Protein AF-A0AAD5MLG5-F1 (afdb_monomer_lite)

Sequence (90 aa):
MSEEDKKLEEDLNMLVQRLTENNTSLYQPSLETMRTLIRASTTSMTSVPKPLKFMRPHYAKMKQVFEKMEPGPTKRLCADIISVLGDVFR

Foldseek 3Di:
DDPVLVVLLVLLVVLLVVLVDPCPVSLQVSLVVNVVSVVVQVVPPDLARSVLVSCVVVLVSLVVSLVVDDDDPSSVSSVVVSVVSVVRVD

Structure (mmCIF, N/CA/C/O backbone):
data_AF-A0AAD5MLG5-F1
#
_entry.id   AF-A0AAD5MLG5-F1
#
loop_
_atom_site.group_PDB
_atom_site.id
_atom_site.type_symbol
_atom_site.label_atom_id
_atom_site.label_alt_id
_atom_site.label_comp_id
_atom_site.label_asym_id
_atom_site.label_entity_id
_atom_site.label_seq_id
_atom_site.pdbx_PDB_ins_code
_atom_site.Cartn_x
_atom_site.Cartn_y
_atom_site.Cartn_z
_atom_site.occupancy
_atom_site.B_iso_or_equiv
_atom_site.auth_seq_id
_atom_site.auth_comp_id
_atom_site.auth_asym_id
_atom_site.auth_atom_id
_atom_site.pdbx_PDB_model_num
ATOM 1 N N . MET A 1 1 ? 22.699 -5.590 -4.267 1.00 59.38 1 MET A N 1
ATOM 2 C CA . MET A 1 1 ? 21.635 -4.576 -4.126 1.00 59.38 1 MET A CA 1
ATOM 3 C C . MET A 1 1 ? 22.321 -3.249 -3.897 1.00 59.38 1 MET A C 1
ATOM 5 O O . MET A 1 1 ? 23.285 -3.244 -3.141 1.00 59.38 1 MET A O 1
ATOM 9 N N . SER A 1 2 ? 21.909 -2.188 -4.587 1.00 78.69 2 SER A N 1
ATOM 10 C CA . SER A 1 2 ? 22.451 -0.843 -4.355 1.00 78.69 2 SER A CA 1
ATOM 11 C C . SER A 1 2 ? 21.903 -0.282 -3.039 1.00 78.69 2 SER A C 1
ATOM 13 O O . SER A 1 2 ? 20.853 -0.727 -2.576 1.00 78.69 2 SER A O 1
ATOM 15 N N . GLU A 1 3 ? 22.579 0.696 -2.433 1.00 81.31 3 GLU A N 1
ATOM 16 C CA . GLU A 1 3 ? 22.101 1.359 -1.204 1.00 81.31 3 GLU A CA 1
ATOM 17 C C . GLU A 1 3 ? 20.685 1.936 -1.359 1.00 81.31 3 GLU A C 1
ATOM 19 O O . GLU A 1 3 ? 19.871 1.843 -0.443 1.00 81.31 3 GLU A O 1
ATOM 24 N N . GLU A 1 4 ? 20.355 2.434 -2.551 1.00 77.12 4 GLU A N 1
ATOM 25 C CA . GLU A 1 4 ? 19.017 2.919 -2.905 1.00 77.12 4 GLU A CA 1
ATOM 26 C C . GLU A 1 4 ? 17.951 1.817 -2.840 1.00 77.12 4 GLU A C 1
ATOM 28 O O . GLU A 1 4 ? 16.848 2.052 -2.352 1.00 77.12 4 GLU A O 1
ATOM 33 N N . ASP A 1 5 ? 18.283 0.598 -3.277 1.00 78.31 5 ASP A N 1
ATOM 34 C CA . ASP A 1 5 ? 17.356 -0.539 -3.245 1.00 78.31 5 ASP A CA 1
ATOM 35 C C . ASP A 1 5 ? 17.058 -0.965 -1.811 1.00 78.31 5 ASP A C 1
ATOM 37 O O . ASP A 1 5 ? 15.919 -1.276 -1.473 1.00 78.31 5 ASP A O 1
ATOM 41 N N . LYS A 1 6 ? 18.099 -0.978 -0.974 1.00 82.12 6 LYS A N 1
ATOM 42 C CA . LYS A 1 6 ? 17.987 -1.348 0.433 1.00 82.12 6 LYS A CA 1
ATOM 43 C C . LYS A 1 6 ? 17.141 -0.322 1.183 1.00 82.12 6 LYS A C 1
ATOM 45 O O . LYS A 1 6 ? 16.209 -0.693 1.885 1.00 82.12 6 LYS A O 1
ATOM 50 N N . LYS A 1 7 ? 17.392 0.966 0.941 1.00 83.81 7 LYS A N 1
ATOM 51 C CA . LYS A 1 7 ? 16.583 2.045 1.507 1.00 83.81 7 LYS A CA 1
ATOM 52 C C . LYS A 1 7 ? 15.124 1.960 1.058 1.00 83.81 7 LYS A C 1
ATOM 54 O O . LYS A 1 7 ? 14.235 2.118 1.884 1.00 83.81 7 LYS A O 1
ATOM 59 N N . LEU A 1 8 ? 14.876 1.662 -0.218 1.00 83.69 8 LEU A N 1
ATOM 60 C CA . LEU A 1 8 ? 13.525 1.475 -0.749 1.00 83.69 8 LEU A CA 1
ATOM 61 C C . LEU A 1 8 ? 12.802 0.291 -0.088 1.00 83.69 8 LEU A C 1
ATOM 63 O O . LEU A 1 8 ? 11.625 0.411 0.245 1.00 83.69 8 LEU A O 1
ATOM 67 N N . GLU A 1 9 ? 13.488 -0.838 0.107 1.00 84.12 9 GLU A N 1
ATOM 68 C CA . GLU A 1 9 ? 12.947 -1.996 0.829 1.00 84.12 9 GLU A CA 1
ATOM 69 C C . GLU A 1 9 ? 12.586 -1.631 2.278 1.00 84.12 9 GLU A C 1
ATOM 71 O O . GLU A 1 9 ? 11.475 -1.923 2.725 1.00 84.12 9 GLU A O 1
ATOM 76 N N . GLU A 1 10 ? 13.485 -0.949 2.992 1.00 88.38 10 GLU A N 1
ATOM 77 C CA . GLU A 1 10 ? 13.266 -0.516 4.376 1.00 88.38 10 GLU A CA 1
ATOM 78 C C . GLU A 1 10 ? 12.086 0.464 4.498 1.00 88.38 10 GLU A C 1
ATOM 80 O O . GLU A 1 10 ? 11.233 0.287 5.372 1.00 88.38 10 GLU A O 1
ATOM 85 N N . ASP A 1 11 ? 11.980 1.446 3.595 1.00 88.31 11 ASP A N 1
ATOM 86 C CA . ASP A 1 11 ? 10.861 2.399 3.544 1.00 88.31 11 ASP A CA 1
ATOM 87 C C . ASP A 1 11 ? 9.525 1.682 3.299 1.00 88.31 11 ASP A C 1
ATOM 89 O O . ASP A 1 11 ? 8.554 1.882 4.033 1.00 88.31 11 ASP A O 1
ATOM 93 N N . LEU A 1 12 ? 9.472 0.784 2.307 1.00 87.44 12 LEU A N 1
ATOM 94 C CA . LEU A 1 12 ? 8.270 -0.001 2.013 1.00 87.44 12 LEU A CA 1
ATOM 95 C C . LEU A 1 12 ? 7.862 -0.873 3.203 1.00 87.44 12 LEU A C 1
ATOM 97 O O . LEU A 1 12 ? 6.678 -0.924 3.545 1.00 87.44 12 LEU A O 1
ATOM 101 N N . ASN A 1 13 ? 8.822 -1.519 3.865 1.00 88.81 13 ASN A N 1
ATOM 102 C CA . ASN A 1 13 ? 8.554 -2.349 5.034 1.00 88.81 13 ASN A CA 1
ATOM 103 C C . ASN A 1 13 ? 7.998 -1.513 6.200 1.00 88.81 13 ASN A C 1
ATOM 105 O O . ASN A 1 13 ? 6.974 -1.879 6.783 1.00 88.81 13 ASN A O 1
ATOM 109 N N . MET A 1 14 ? 8.583 -0.341 6.478 1.00 90.19 14 MET A N 1
ATOM 110 C CA . MET A 1 14 ? 8.064 0.593 7.485 1.00 90.19 14 MET A CA 1
ATOM 111 C C . MET A 1 14 ? 6.629 1.043 7.180 1.00 90.19 14 MET A C 1
ATOM 113 O O . MET A 1 14 ? 5.788 1.080 8.084 1.00 90.19 14 MET A O 1
ATOM 117 N N . LEU A 1 15 ? 6.315 1.343 5.916 1.00 89.56 15 LEU A N 1
ATOM 118 C CA . LEU A 1 15 ? 4.960 1.720 5.503 1.00 89.56 15 LEU A CA 1
ATOM 119 C C . LEU A 1 15 ? 3.969 0.563 5.703 1.00 89.56 15 LEU A C 1
ATOM 121 O O . LEU A 1 15 ? 2.881 0.778 6.235 1.00 89.56 15 LEU A O 1
ATOM 125 N N . VAL A 1 16 ? 4.341 -0.674 5.351 1.00 87.94 16 VAL A N 1
ATOM 126 C CA . VAL A 1 16 ? 3.500 -1.860 5.600 1.00 87.94 16 VAL A CA 1
ATOM 127 C C . VAL A 1 16 ? 3.301 -2.097 7.098 1.00 87.94 16 VAL A C 1
ATOM 129 O O . VAL A 1 16 ? 2.189 -2.419 7.511 1.00 87.94 16 VAL A O 1
ATOM 132 N N . GLN A 1 17 ? 4.336 -1.926 7.926 1.00 88.44 17 GLN A N 1
ATOM 133 C CA . GLN A 1 17 ? 4.198 -2.057 9.378 1.00 88.44 17 GLN A CA 1
ATOM 134 C C . GLN A 1 17 ? 3.219 -1.030 9.955 1.00 88.44 17 GLN A C 1
ATOM 136 O O . GLN A 1 17 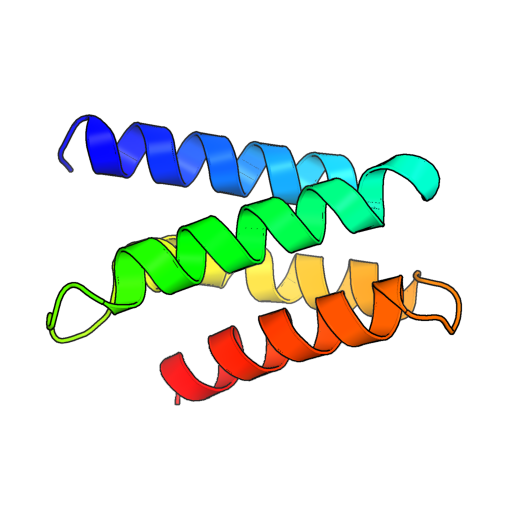? 2.331 -1.417 10.715 1.00 88.44 17 GLN A O 1
ATOM 141 N N . ARG A 1 18 ? 3.295 0.237 9.532 1.00 88.19 18 ARG A N 1
ATOM 142 C CA . ARG A 1 18 ? 2.325 1.273 9.936 1.00 88.19 18 ARG A CA 1
ATOM 143 C C . ARG A 1 18 ? 0.893 0.913 9.562 1.00 88.19 18 ARG A C 1
ATOM 145 O O . ARG A 1 18 ? -0.023 1.150 10.339 1.00 88.19 18 ARG A O 1
ATOM 152 N N . LEU A 1 19 ? 0.702 0.303 8.395 1.00 84.94 19 LEU A N 1
ATOM 153 C CA . LEU A 1 19 ? -0.606 -0.167 7.937 1.00 84.94 19 LEU A CA 1
ATOM 154 C C . LEU A 1 19 ? -1.144 -1.363 8.735 1.00 84.94 19 LEU A C 1
ATOM 156 O O . LEU A 1 19 ? -2.334 -1.654 8.667 1.00 84.94 19 LEU A O 1
ATOM 160 N N . THR A 1 20 ? -0.282 -2.068 9.472 1.00 82.75 20 THR A N 1
ATOM 161 C CA . THR A 1 20 ? -0.689 -3.150 10.380 1.00 82.75 20 THR A CA 1
ATOM 162 C C . THR A 1 20 ? -0.967 -2.685 11.809 1.00 82.75 20 THR A C 1
ATOM 164 O O . THR A 1 20 ? -1.548 -3.450 12.578 1.00 82.75 20 THR A O 1
ATOM 167 N N . GLU A 1 21 ? -0.583 -1.459 12.170 1.00 84.00 21 GLU A N 1
ATOM 168 C CA . GLU A 1 21 ? -0.951 -0.845 13.449 1.00 84.00 21 GLU A CA 1
ATOM 169 C C . GLU A 1 21 ? -2.389 -0.323 13.420 1.00 84.00 21 GLU A C 1
ATOM 171 O O . GLU A 1 21 ? -2.871 0.090 12.380 1.00 84.00 21 GLU A O 1
ATOM 176 N N . ASN A 1 22 ? -3.075 -0.238 14.563 1.00 74.06 22 ASN A N 1
ATOM 177 C CA . ASN A 1 22 ? -4.487 0.187 14.628 1.00 74.06 22 ASN A CA 1
ATOM 178 C C . ASN A 1 22 ? -4.737 1.687 14.334 1.00 74.06 22 ASN A C 1
ATOM 180 O O . ASN A 1 22 ? -5.815 2.205 14.621 1.00 74.06 22 ASN A O 1
ATOM 184 N N . ASN A 1 23 ? -3.759 2.411 13.789 1.00 80.88 23 ASN A N 1
ATOM 185 C CA . ASN A 1 23 ? -3.806 3.862 13.638 1.00 80.88 23 ASN A CA 1
ATOM 186 C C . ASN A 1 23 ? -4.315 4.267 12.243 1.00 80.88 23 ASN A C 1
ATOM 188 O O . ASN A 1 23 ? -3.547 4.613 11.344 1.00 80.88 23 ASN A O 1
ATOM 192 N N . THR A 1 24 ? -5.637 4.245 12.063 1.00 79.75 24 THR A N 1
ATOM 193 C CA . THR A 1 24 ? -6.304 4.505 10.771 1.00 79.75 24 THR A CA 1
ATOM 194 C C . THR A 1 24 ? -6.015 5.893 10.191 1.00 79.75 24 THR A C 1
ATOM 196 O O . THR A 1 24 ? -5.978 6.049 8.970 1.00 79.75 24 THR A O 1
ATOM 199 N N . SER A 1 25 ? -5.726 6.884 11.041 1.00 83.94 25 SER A N 1
ATOM 200 C CA . SER A 1 25 ? -5.327 8.240 10.627 1.00 83.94 25 SER A CA 1
ATOM 201 C C . SER A 1 25 ? -4.014 8.254 9.825 1.00 83.94 25 SER A C 1
ATOM 203 O O . SER A 1 25 ? -3.825 9.071 8.926 1.00 83.94 25 SER A O 1
ATOM 205 N N . LEU A 1 26 ? -3.117 7.294 10.083 1.00 86.00 26 LEU A N 1
ATOM 206 C CA . LEU A 1 26 ? -1.828 7.180 9.393 1.00 86.00 26 LEU A CA 1
ATOM 207 C C . LEU A 1 26 ? -1.894 6.320 8.127 1.00 86.00 26 LEU A C 1
ATOM 209 O O . LEU A 1 26 ? -0.928 6.283 7.361 1.00 86.00 26 LEU A O 1
ATOM 213 N N . TYR A 1 27 ? -3.011 5.637 7.872 1.00 86.75 27 TYR A N 1
ATOM 214 C CA . TYR A 1 27 ? -3.127 4.744 6.722 1.00 86.75 27 TYR A CA 1
ATOM 215 C C . TYR A 1 27 ? -3.103 5.505 5.405 1.00 86.75 27 TYR A C 1
ATOM 217 O O . TYR A 1 27 ? -2.345 5.155 4.506 1.00 86.75 27 TYR A O 1
ATOM 225 N N . GLN A 1 28 ? -3.906 6.561 5.295 1.00 86.94 28 GLN A N 1
ATOM 226 C CA . GLN A 1 28 ? -4.000 7.360 4.078 1.00 86.94 28 GLN A CA 1
ATOM 227 C C . GLN A 1 28 ? -2.642 7.942 3.640 1.00 86.94 28 GLN A C 1
ATOM 229 O O . GLN A 1 28 ? -2.246 7.663 2.506 1.00 86.94 28 GLN A O 1
ATOM 234 N N . PRO A 1 29 ? -1.884 8.666 4.495 1.00 90.31 29 PRO A N 1
ATOM 235 C CA . PRO A 1 29 ? -0.571 9.170 4.098 1.00 90.31 29 PRO A CA 1
ATOM 236 C C . PRO A 1 29 ? 0.417 8.036 3.791 1.00 90.31 29 PRO A C 1
ATOM 238 O O . PRO A 1 29 ? 1.176 8.141 2.833 1.00 90.31 29 PRO A O 1
ATOM 241 N N . SER A 1 30 ? 0.370 6.920 4.530 1.00 90.81 30 SER A N 1
ATOM 242 C CA . SER A 1 30 ? 1.266 5.782 4.276 1.00 90.81 30 SER A CA 1
ATOM 243 C C . SER A 1 30 ? 1.011 5.127 2.909 1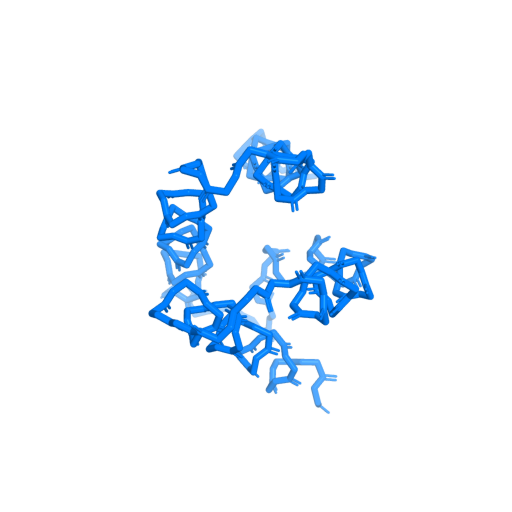.00 90.81 30 SER A C 1
ATOM 245 O O . SER A 1 30 ? 1.959 4.791 2.197 1.00 90.81 30 SER A O 1
ATOM 247 N N . LEU A 1 31 ? -0.257 4.976 2.510 1.00 89.25 31 LEU A N 1
ATOM 248 C CA . LEU A 1 31 ? -0.641 4.435 1.201 1.00 89.25 31 LEU A CA 1
ATOM 249 C C . LEU A 1 31 ? -0.247 5.381 0.058 1.00 89.25 31 LEU A C 1
ATOM 251 O O . LEU A 1 31 ? 0.279 4.927 -0.956 1.00 89.25 31 LEU A O 1
ATOM 255 N N . GLU A 1 32 ? -0.451 6.689 0.220 1.00 90.44 32 GLU A N 1
ATOM 256 C CA . GLU A 1 32 ? -0.061 7.706 -0.771 1.00 90.44 32 GLU A CA 1
ATOM 257 C C . GLU A 1 32 ? 1.456 7.713 -1.018 1.00 90.44 32 GLU A C 1
ATOM 259 O O . GLU A 1 32 ? 1.913 7.715 -2.169 1.00 90.44 32 GLU A O 1
ATOM 264 N N . THR A 1 33 ? 2.256 7.644 0.052 1.00 90.00 33 THR A N 1
ATOM 265 C CA . THR A 1 33 ? 3.716 7.531 -0.056 1.00 90.00 33 THR A CA 1
ATOM 266 C C . THR A 1 33 ? 4.115 6.232 -0.753 1.00 90.00 33 THR A C 1
ATOM 268 O O . THR A 1 33 ? 4.894 6.267 -1.705 1.00 90.00 33 THR A O 1
ATOM 271 N N . MET A 1 34 ? 3.534 5.095 -0.357 1.00 88.25 34 MET A N 1
ATOM 272 C CA . MET A 1 34 ? 3.818 3.795 -0.973 1.00 88.25 34 MET A CA 1
ATOM 273 C C . MET A 1 34 ? 3.508 3.794 -2.474 1.00 88.25 34 MET A C 1
ATOM 275 O O . MET A 1 34 ? 4.332 3.364 -3.282 1.00 88.25 34 MET A O 1
ATOM 279 N N . ARG A 1 35 ? 2.351 4.335 -2.868 1.00 87.00 35 ARG A N 1
ATOM 280 C CA . ARG A 1 35 ? 1.962 4.494 -4.274 1.00 87.00 35 ARG A CA 1
ATOM 281 C C . ARG A 1 35 ? 2.983 5.324 -5.045 1.00 87.00 35 ARG A C 1
ATOM 283 O O . ARG A 1 35 ? 3.343 4.966 -6.166 1.00 87.00 35 ARG A O 1
ATOM 290 N N . THR A 1 36 ? 3.452 6.419 -4.454 1.00 86.62 36 THR A N 1
ATOM 291 C CA . THR A 1 36 ? 4.451 7.299 -5.069 1.00 86.62 36 THR A CA 1
ATOM 292 C C . THR A 1 36 ? 5.778 6.573 -5.269 1.00 86.62 36 THR A C 1
ATOM 294 O O . THR A 1 36 ? 6.322 6.623 -6.368 1.00 86.62 36 THR A O 1
ATOM 297 N N . LEU A 1 37 ? 6.254 5.828 -4.265 1.00 84.31 37 LEU A N 1
ATOM 298 C CA . LEU A 1 37 ? 7.481 5.025 -4.348 1.00 84.31 37 LEU A CA 1
ATOM 299 C C . LEU A 1 37 ? 7.395 3.941 -5.433 1.00 84.31 37 LEU A C 1
ATOM 301 O O . LEU A 1 37 ? 8.321 3.786 -6.234 1.00 84.31 37 LEU A O 1
ATOM 305 N N . ILE A 1 38 ? 6.266 3.224 -5.499 1.00 81.31 38 ILE A N 1
ATOM 306 C CA . ILE A 1 38 ? 6.017 2.204 -6.527 1.00 81.31 38 ILE A CA 1
ATOM 307 C C . ILE A 1 38 ? 6.015 2.855 -7.917 1.00 81.31 38 ILE A C 1
ATOM 309 O O . ILE A 1 38 ? 6.737 2.390 -8.800 1.00 81.31 38 ILE A O 1
ATOM 313 N N . ARG A 1 39 ? 5.283 3.967 -8.103 1.00 79.38 39 ARG A N 1
ATOM 314 C CA . ARG A 1 39 ? 5.211 4.684 -9.391 1.00 79.38 39 ARG A CA 1
ATOM 315 C C . ARG A 1 39 ? 6.562 5.247 -9.832 1.00 79.38 39 ARG A C 1
ATOM 317 O O . ARG A 1 39 ? 6.948 5.043 -10.982 1.00 79.38 39 ARG A O 1
ATOM 324 N N . ALA A 1 40 ? 7.284 5.907 -8.927 1.00 77.88 40 ALA A N 1
ATOM 325 C CA . ALA A 1 40 ? 8.602 6.491 -9.192 1.00 77.88 40 ALA A CA 1
ATOM 326 C C . ALA A 1 40 ? 9.637 5.434 -9.600 1.00 77.88 40 ALA A C 1
ATOM 328 O O . ALA A 1 40 ? 10.548 5.702 -10.376 1.00 77.88 40 ALA A O 1
ATOM 329 N N . SER A 1 41 ? 9.474 4.207 -9.113 1.00 69.38 41 SER A N 1
ATOM 330 C CA . SER A 1 41 ? 10.356 3.103 -9.477 1.00 69.38 41 SER A CA 1
ATOM 331 C C . SER A 1 41 ? 9.920 2.378 -10.754 1.00 69.38 41 SER A C 1
ATOM 333 O O . SER A 1 41 ? 10.764 1.828 -11.454 1.00 69.38 41 SER A O 1
ATOM 335 N N . THR A 1 42 ? 8.621 2.371 -11.085 1.00 65.94 42 THR A N 1
ATOM 336 C CA . THR A 1 42 ? 8.102 1.799 -12.346 1.00 65.94 42 THR A CA 1
ATOM 337 C C . THR A 1 42 ? 8.415 2.646 -13.582 1.00 65.94 42 THR A C 1
ATOM 339 O O . THR A 1 42 ? 8.430 2.107 -14.683 1.00 65.94 42 THR A O 1
ATOM 342 N N . THR A 1 43 ? 8.694 3.949 -13.438 1.00 63.81 43 THR A N 1
ATOM 343 C CA . THR A 1 43 ? 9.093 4.815 -14.568 1.00 63.81 43 THR A CA 1
ATOM 344 C C . THR A 1 43 ? 10.470 4.473 -15.139 1.00 63.81 43 THR A C 1
ATOM 346 O O . THR A 1 43 ? 10.771 4.830 -16.277 1.00 63.81 43 THR A O 1
ATOM 349 N N . SER A 1 44 ? 11.295 3.740 -14.389 1.00 55.03 44 SER A N 1
ATOM 350 C CA . SER A 1 44 ? 12.567 3.201 -14.864 1.00 55.03 44 SER A CA 1
ATOM 351 C C . SER A 1 44 ? 12.309 1.907 -15.633 1.00 55.03 44 SER A C 1
ATOM 353 O O . SER A 1 44 ? 12.283 0.824 -15.051 1.00 55.03 44 SER A O 1
ATOM 355 N N . MET A 1 45 ? 12.081 2.048 -16.939 1.00 45.03 45 MET A N 1
ATOM 356 C CA . MET A 1 45 ? 11.872 1.012 -17.959 1.00 45.03 45 MET A CA 1
ATOM 357 C C . MET A 1 45 ? 12.882 -0.156 -17.836 1.00 45.03 45 MET A C 1
ATOM 359 O O . MET A 1 45 ? 13.913 -0.197 -18.499 1.00 45.03 45 MET A O 1
ATOM 363 N N . THR A 1 46 ? 12.600 -1.098 -16.935 1.00 57.81 46 THR A N 1
ATOM 364 C CA . THR A 1 46 ? 13.403 -2.287 -16.605 1.00 57.81 46 THR A CA 1
ATOM 365 C C . THR A 1 46 ? 12.444 -3.454 -16.343 1.00 57.81 46 THR A C 1
ATOM 367 O O . THR A 1 46 ? 11.360 -3.252 -15.800 1.00 57.81 46 THR A O 1
ATOM 370 N N . SER A 1 47 ? 12.800 -4.676 -16.760 1.00 53.44 47 SER A N 1
ATOM 371 C CA . SER A 1 47 ? 11.833 -5.766 -16.997 1.00 53.44 47 SER A CA 1
ATOM 372 C C . SER A 1 47 ? 11.038 -6.305 -15.797 1.00 53.44 47 SER A C 1
ATOM 374 O O . SER A 1 47 ? 10.119 -7.072 -16.026 1.00 53.44 47 SER A O 1
ATOM 376 N N . VAL A 1 48 ? 11.320 -5.918 -14.552 1.00 56.59 48 VAL A N 1
ATOM 377 C CA . VAL A 1 48 ? 10.394 -5.992 -13.401 1.00 56.59 48 VAL A CA 1
ATOM 378 C C . VAL A 1 48 ? 10.917 -4.970 -12.382 1.00 56.59 48 VAL A C 1
ATOM 380 O O . VAL A 1 48 ? 12.053 -5.132 -11.922 1.00 56.59 48 VAL A O 1
ATOM 383 N N . PRO A 1 49 ? 10.149 -3.941 -11.989 1.00 66.94 49 PRO A N 1
ATOM 384 C CA . PRO A 1 49 ? 10.631 -2.935 -11.047 1.00 66.94 49 PRO A CA 1
ATOM 385 C C . PRO A 1 49 ? 10.949 -3.571 -9.687 1.00 66.94 49 PRO A C 1
ATOM 387 O O . PRO A 1 49 ? 10.119 -4.255 -9.087 1.00 66.94 49 PRO A O 1
ATOM 390 N N . LYS A 1 50 ? 12.158 -3.332 -9.173 1.00 68.44 50 LYS A N 1
ATOM 391 C CA . LYS A 1 50 ? 12.650 -3.878 -7.895 1.00 68.44 50 LYS A CA 1
ATOM 392 C C . LYS A 1 50 ? 11.692 -3.729 -6.694 1.00 68.44 50 LYS A C 1
ATOM 394 O O . LYS A 1 50 ? 11.565 -4.716 -5.969 1.00 68.44 50 LYS A O 1
ATOM 399 N N . PRO A 1 51 ? 10.955 -2.615 -6.485 1.00 67.50 51 PRO A N 1
ATOM 400 C CA . PRO A 1 51 ? 9.992 -2.543 -5.379 1.00 67.50 51 PRO A CA 1
ATOM 401 C C . PRO A 1 51 ? 8.889 -3.589 -5.446 1.00 67.50 51 PRO A C 1
ATOM 403 O O . PRO A 1 51 ? 8.398 -4.017 -4.409 1.00 67.50 51 PRO A O 1
ATOM 406 N N . LEU A 1 52 ? 8.523 -4.065 -6.634 1.00 73.81 52 LEU A N 1
ATOM 407 C CA . LEU A 1 52 ? 7.506 -5.107 -6.761 1.00 73.81 52 LEU A CA 1
ATOM 408 C C . LEU A 1 52 ? 8.044 -6.445 -6.258 1.00 73.81 52 LEU A C 1
ATOM 410 O O . LEU A 1 52 ? 7.333 -7.174 -5.575 1.00 73.81 52 LEU A O 1
ATOM 414 N N . LYS A 1 53 ? 9.334 -6.737 -6.471 1.00 76.62 53 LYS A N 1
ATOM 415 C CA . LYS A 1 53 ? 9.982 -7.905 -5.854 1.00 76.62 53 LYS A CA 1
ATOM 416 C C . LYS A 1 53 ? 9.929 -7.851 -4.324 1.00 76.62 53 LYS A C 1
ATOM 418 O O . LYS A 1 53 ? 9.600 -8.867 -3.716 1.00 76.62 53 LYS A O 1
ATOM 423 N N . PHE A 1 54 ? 10.187 -6.687 -3.727 1.00 80.69 54 PHE A N 1
ATOM 424 C CA . PHE A 1 54 ? 10.133 -6.494 -2.273 1.00 80.69 54 PHE A CA 1
ATOM 425 C C . PHE A 1 54 ? 8.709 -6.565 -1.720 1.00 80.69 54 PHE A C 1
ATOM 427 O O . PHE A 1 54 ? 8.479 -7.151 -0.669 1.00 80.69 54 PHE A O 1
ATOM 434 N N . MET A 1 55 ? 7.724 -6.058 -2.462 1.00 82.44 55 MET A N 1
ATOM 435 C CA . MET A 1 55 ? 6.315 -6.082 -2.057 1.00 82.44 55 MET A CA 1
ATOM 436 C C . MET A 1 55 ? 5.665 -7.467 -2.161 1.00 82.44 55 MET A C 1
ATOM 438 O O . MET A 1 55 ? 4.603 -7.684 -1.580 1.00 82.44 55 MET A O 1
ATOM 442 N N . ARG A 1 56 ? 6.282 -8.428 -2.858 1.00 82.62 56 ARG A N 1
ATOM 443 C CA . ARG A 1 56 ? 5.743 -9.786 -3.046 1.00 82.62 56 ARG A CA 1
ATOM 444 C C . ARG A 1 56 ? 5.419 -10.511 -1.725 1.00 82.62 56 ARG A C 1
ATOM 446 O O . ARG A 1 56 ? 4.281 -10.958 -1.588 1.00 82.62 56 ARG A O 1
ATOM 453 N N . PRO A 1 57 ? 6.326 -10.599 -0.729 1.00 83.81 57 PRO A N 1
ATOM 454 C CA . PRO A 1 57 ? 5.996 -11.146 0.594 1.00 83.81 57 PRO A CA 1
ATOM 455 C C . PRO A 1 57 ? 4.992 -10.286 1.382 1.00 83.81 57 PRO A C 1
ATOM 457 O O . PRO A 1 57 ? 4.218 -10.815 2.180 1.00 83.81 57 PRO A O 1
ATOM 460 N N . HIS A 1 58 ? 4.955 -8.971 1.148 1.00 84.88 58 HIS A N 1
ATOM 461 C CA . HIS A 1 58 ? 4.029 -8.059 1.828 1.00 84.88 58 HIS A CA 1
ATOM 462 C C . HIS A 1 58 ? 2.614 -8.067 1.237 1.00 84.88 58 HIS A C 1
ATOM 464 O O . HIS A 1 58 ? 1.673 -7.655 1.914 1.00 84.88 58 HIS A O 1
ATOM 470 N N . TYR A 1 59 ? 2.430 -8.578 0.019 1.00 86.06 59 TYR A N 1
ATOM 471 C CA . TYR A 1 59 ? 1.150 -8.610 -0.688 1.00 86.06 59 TYR A CA 1
ATOM 472 C C . TYR A 1 59 ? 0.039 -9.304 0.116 1.00 86.06 59 TYR A C 1
ATOM 474 O O . TYR A 1 59 ? -1.074 -8.788 0.229 1.00 86.06 59 TYR A O 1
ATOM 482 N N . ALA A 1 60 ? 0.350 -10.441 0.746 1.00 87.56 60 ALA A N 1
ATOM 483 C CA . ALA A 1 60 ? -0.591 -11.139 1.624 1.00 87.56 60 ALA A CA 1
ATOM 484 C C . ALA A 1 60 ? -0.989 -10.279 2.837 1.00 87.56 60 ALA A C 1
ATOM 486 O O . ALA A 1 60 ? -2.154 -10.249 3.230 1.00 87.56 60 ALA A O 1
ATOM 487 N N . LYS A 1 61 ? -0.033 -9.531 3.397 1.00 87.94 61 LYS A N 1
ATOM 488 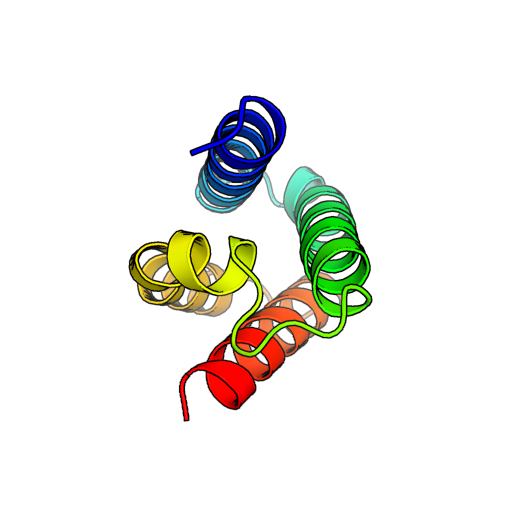C CA . LYS A 1 61 ? -0.251 -8.636 4.539 1.00 87.94 61 LYS A CA 1
ATOM 489 C C . LYS A 1 61 ? -1.110 -7.433 4.148 1.00 87.94 61 LYS A C 1
ATOM 491 O O . LYS A 1 61 ? -2.034 -7.087 4.875 1.00 87.94 61 LYS A O 1
ATOM 496 N N . MET A 1 62 ? -0.874 -6.863 2.966 1.00 87.31 62 MET A N 1
ATOM 497 C CA . MET A 1 62 ? -1.694 -5.786 2.403 1.00 87.31 62 MET A CA 1
ATOM 498 C C . MET A 1 62 ? -3.151 -6.210 2.202 1.00 87.31 62 MET A C 1
ATOM 500 O O . MET A 1 62 ? -4.050 -5.444 2.538 1.00 87.31 62 MET A O 1
ATOM 504 N N . LYS A 1 63 ? -3.401 -7.444 1.737 1.00 88.50 63 LYS A N 1
ATOM 505 C CA . LYS A 1 63 ? -4.765 -7.993 1.660 1.00 88.50 63 LYS A CA 1
ATOM 506 C C . LYS A 1 63 ? -5.440 -8.063 3.029 1.00 88.50 63 LYS A C 1
ATOM 508 O O . LYS A 1 63 ? -6.554 -7.574 3.165 1.00 88.50 63 LYS A O 1
ATOM 513 N N . GLN A 1 64 ? -4.749 -8.573 4.050 1.00 88.81 64 GLN A N 1
ATOM 514 C CA . GLN A 1 64 ? -5.304 -8.622 5.409 1.00 88.81 64 GLN A CA 1
ATOM 515 C C . GLN A 1 64 ? -5.609 -7.225 5.964 1.00 88.81 64 GLN A C 1
ATOM 517 O O . GLN A 1 64 ? -6.634 -7.021 6.610 1.00 88.81 64 GLN A O 1
ATOM 522 N N . VAL A 1 65 ? -4.730 -6.250 5.714 1.00 87.50 65 VAL A N 1
ATOM 523 C CA . VAL A 1 65 ? -4.971 -4.850 6.086 1.00 87.50 65 VAL A CA 1
ATOM 524 C C . VAL A 1 65 ? -6.211 -4.312 5.370 1.00 87.50 65 VAL A C 1
ATOM 526 O O . VAL A 1 65 ? -7.065 -3.702 6.004 1.00 87.50 65 VAL A O 1
ATOM 529 N N . PHE A 1 66 ? -6.341 -4.565 4.066 1.00 89.12 66 PHE A N 1
ATOM 530 C CA . PHE A 1 66 ? -7.504 -4.157 3.281 1.00 89.12 66 PHE A CA 1
ATOM 531 C C . PHE A 1 66 ? -8.818 -4.760 3.809 1.00 89.12 66 PHE A C 1
ATOM 533 O O . PHE A 1 66 ? -9.840 -4.072 3.840 1.00 89.12 66 PHE A O 1
ATOM 540 N N . GLU A 1 67 ? -8.802 -6.018 4.255 1.00 88.69 67 GLU A N 1
ATOM 541 C CA . GLU A 1 67 ? -9.967 -6.669 4.870 1.00 88.69 67 GLU A CA 1
ATOM 542 C C . GLU A 1 67 ? -10.361 -6.015 6.199 1.00 88.69 67 GLU A C 1
ATOM 544 O O . GLU A 1 67 ? -11.549 -5.825 6.453 1.00 88.69 67 GLU A O 1
ATOM 549 N N . LYS A 1 68 ? -9.375 -5.601 7.005 1.00 86.12 68 LYS A N 1
ATOM 550 C CA . LYS A 1 68 ? -9.589 -4.899 8.282 1.00 86.12 68 LYS A CA 1
ATOM 551 C C . LYS A 1 68 ? -9.963 -3.423 8.125 1.00 86.12 68 LYS A C 1
ATOM 553 O O . LYS A 1 68 ? -10.485 -2.832 9.063 1.00 86.12 68 LYS A O 1
ATOM 558 N N . MET A 1 69 ? -9.675 -2.809 6.977 1.00 85.25 69 MET A N 1
ATOM 559 C CA . MET A 1 69 ? -10.005 -1.407 6.724 1.00 85.25 69 MET A CA 1
ATOM 560 C C . MET A 1 69 ? -11.512 -1.200 6.556 1.00 85.25 69 MET A C 1
ATOM 562 O O . MET A 1 69 ? -12.187 -1.916 5.803 1.00 85.25 69 MET A O 1
ATOM 566 N N . GLU A 1 70 ? -12.006 -0.136 7.184 1.00 85.75 70 GLU A N 1
ATOM 567 C CA . GLU A 1 70 ? -13.365 0.355 6.994 1.00 85.75 70 GLU A CA 1
ATOM 568 C C . GLU A 1 70 ? -13.591 0.870 5.561 1.00 85.75 70 GLU A C 1
ATOM 570 O O . GLU A 1 70 ? -12.657 1.344 4.901 1.00 85.75 70 GLU A O 1
ATOM 575 N N . PRO A 1 71 ? -14.824 0.755 5.035 1.00 85.44 71 PRO A N 1
ATOM 576 C CA . PRO A 1 71 ? -15.163 1.271 3.715 1.00 85.44 71 PRO A CA 1
ATOM 577 C C . PRO A 1 71 ? -14.933 2.787 3.646 1.00 85.44 71 PRO A C 1
ATOM 579 O O . PRO A 1 71 ? -15.489 3.552 4.426 1.00 85.44 71 PRO A O 1
ATOM 582 N N . GLY A 1 72 ? -14.111 3.228 2.689 1.00 87.19 72 GLY A N 1
ATOM 583 C CA . GLY A 1 72 ? -13.748 4.636 2.546 1.00 87.19 72 GLY A CA 1
ATOM 584 C C . GLY A 1 72 ? -12.661 4.890 1.494 1.00 87.19 72 GLY A C 1
ATOM 585 O O . GLY A 1 72 ? -12.221 3.956 0.811 1.00 87.19 72 GLY A O 1
ATOM 586 N N . PRO A 1 73 ? -12.197 6.148 1.361 1.00 87.44 73 PRO A N 1
ATOM 587 C CA . PRO A 1 73 ? -11.159 6.521 0.397 1.00 87.44 73 PRO A CA 1
ATOM 588 C C . PRO A 1 73 ? -9.841 5.767 0.636 1.00 87.44 73 PRO A C 1
ATOM 590 O O . PRO A 1 73 ? -9.214 5.308 -0.316 1.00 87.44 73 PRO A O 1
ATOM 593 N N . THR A 1 74 ? -9.472 5.538 1.899 1.00 88.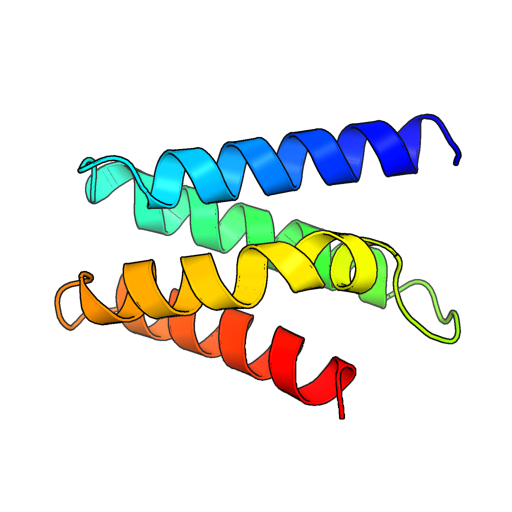06 74 THR A N 1
ATOM 594 C CA . THR A 1 74 ? -8.285 4.767 2.302 1.00 88.06 74 THR A CA 1
ATOM 595 C C . THR A 1 74 ? -8.327 3.326 1.793 1.00 88.06 74 THR A C 1
ATOM 597 O O . THR A 1 74 ? -7.355 2.833 1.224 1.00 88.06 74 THR A O 1
ATOM 600 N N . LYS A 1 75 ? -9.478 2.654 1.927 1.00 89.94 75 LYS A N 1
ATOM 601 C CA . LYS A 1 75 ? -9.667 1.282 1.441 1.00 89.94 75 LYS A CA 1
ATOM 602 C C . LYS A 1 75 ? -9.535 1.202 -0.079 1.00 89.94 75 LYS A C 1
ATOM 604 O O . LYS A 1 75 ? -8.924 0.269 -0.593 1.00 89.94 75 LYS A O 1
ATOM 609 N N . ARG A 1 76 ? -10.051 2.206 -0.797 1.00 90.44 76 ARG A N 1
ATOM 610 C CA . ARG A 1 76 ? -9.930 2.303 -2.259 1.00 90.44 76 ARG A CA 1
ATOM 611 C C . ARG A 1 76 ? -8.484 2.520 -2.711 1.00 90.44 76 ARG A C 1
ATOM 613 O O . ARG A 1 76 ? -8.060 1.862 -3.652 1.00 90.44 76 ARG A O 1
ATOM 620 N N . LEU A 1 77 ? -7.722 3.369 -2.015 1.00 89.62 77 LEU A N 1
ATOM 621 C CA . LEU A 1 77 ? -6.282 3.544 -2.253 1.00 89.62 77 LEU A CA 1
ATOM 622 C C . LEU A 1 77 ? -5.504 2.241 -2.029 1.00 89.62 77 LEU A C 1
ATOM 624 O O . LEU A 1 77 ? -4.659 1.873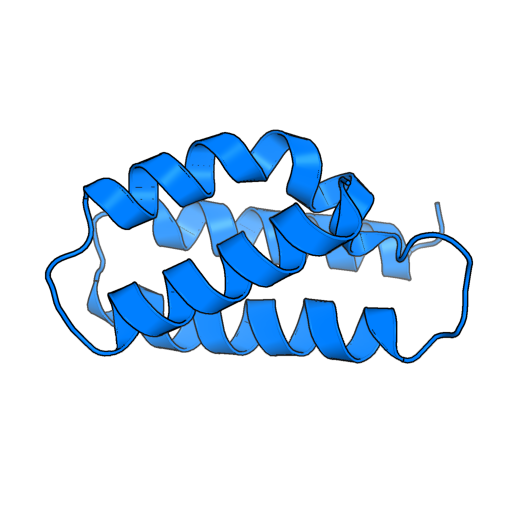 -2.838 1.00 89.62 77 LEU A O 1
ATOM 628 N N . CYS A 1 78 ? -5.821 1.515 -0.956 1.00 90.06 78 CYS A N 1
ATOM 629 C CA . CYS A 1 78 ? -5.201 0.224 -0.669 1.00 90.06 78 CYS A CA 1
ATOM 630 C C . CYS A 1 78 ? -5.517 -0.811 -1.765 1.00 90.06 78 CYS A C 1
ATOM 632 O O . CYS A 1 78 ? -4.617 -1.509 -2.230 1.00 90.06 78 CYS A O 1
ATOM 634 N N . ALA A 1 79 ? -6.766 -0.858 -2.244 1.00 91.19 79 ALA A N 1
ATOM 635 C CA . ALA A 1 79 ? -7.155 -1.709 -3.370 1.00 91.19 79 ALA A CA 1
ATOM 636 C C . ALA A 1 79 ? -6.414 -1.363 -4.669 1.00 91.19 79 ALA A C 1
ATOM 638 O O . ALA A 1 79 ? -5.980 -2.276 -5.365 1.00 91.19 79 ALA A O 1
ATOM 639 N N . ASP A 1 80 ? -6.245 -0.074 -4.981 1.00 89.25 80 ASP A N 1
ATOM 640 C CA . ASP A 1 80 ? -5.504 0.392 -6.163 1.00 89.25 80 ASP A CA 1
ATOM 641 C C . ASP A 1 80 ? -4.060 -0.130 -6.142 1.00 89.25 80 ASP A C 1
ATOM 643 O O . ASP A 1 80 ? -3.606 -0.763 -7.095 1.00 89.25 80 ASP A O 1
ATOM 647 N N . ILE A 1 81 ? -3.380 0.010 -4.999 1.00 88.00 81 ILE A N 1
ATOM 648 C CA . ILE A 1 81 ? -2.018 -0.501 -4.804 1.00 88.00 81 ILE A CA 1
ATOM 649 C C . ILE A 1 81 ? -1.985 -2.026 -4.961 1.00 88.00 81 ILE A C 1
ATOM 651 O O . ILE A 1 81 ? -1.177 -2.537 -5.730 1.00 88.00 81 ILE A O 1
ATOM 655 N N . ILE A 1 82 ? -2.877 -2.766 -4.290 1.00 88.25 82 ILE A N 1
ATOM 656 C CA . ILE A 1 82 ? -2.959 -4.235 -4.403 1.00 88.25 82 ILE A CA 1
ATOM 657 C C . ILE A 1 82 ? -3.209 -4.664 -5.857 1.00 88.25 82 ILE A C 1
ATOM 659 O O . ILE A 1 82 ? -2.639 -5.660 -6.303 1.00 88.25 82 ILE A O 1
ATOM 663 N N . SER A 1 83 ? -4.030 -3.924 -6.603 1.00 87.69 83 SER A N 1
ATOM 664 C CA . SER A 1 83 ? -4.304 -4.206 -8.011 1.00 87.69 83 SER A CA 1
ATOM 665 C C . SER A 1 83 ? -3.058 -4.016 -8.875 1.00 87.69 83 SER A C 1
ATOM 667 O O . SER A 1 83 ? -2.740 -4.903 -9.660 1.00 87.69 83 SER A O 1
ATOM 669 N N . VAL A 1 84 ? -2.315 -2.917 -8.694 1.00 83.19 84 VAL A N 1
ATOM 670 C CA . VAL A 1 84 ? -1.056 -2.662 -9.423 1.00 83.19 84 VAL A CA 1
ATOM 671 C C . VAL A 1 84 ? 0.002 -3.715 -9.092 1.00 83.19 84 VAL A C 1
ATOM 673 O O . VAL A 1 84 ? 0.682 -4.214 -9.985 1.00 83.19 84 VAL A O 1
ATOM 676 N N . LEU A 1 85 ? 0.124 -4.092 -7.816 1.00 81.56 85 LEU A N 1
ATOM 677 C CA . LEU A 1 85 ? 1.016 -5.175 -7.402 1.00 81.56 85 LEU A CA 1
ATOM 678 C C . LEU A 1 85 ? 0.630 -6.492 -8.100 1.00 81.56 85 LEU A C 1
ATOM 680 O O . LEU A 1 85 ? 1.497 -7.196 -8.604 1.00 81.56 85 LEU A O 1
ATOM 684 N N . GLY A 1 86 ? -0.667 -6.813 -8.148 1.00 81.25 86 GLY A N 1
ATOM 685 C CA . GLY A 1 86 ? -1.186 -8.023 -8.789 1.00 81.25 86 GLY A CA 1
ATOM 686 C C . GLY A 1 86 ? -0.977 -8.065 -10.304 1.00 81.25 86 GLY A C 1
ATOM 687 O O . GLY A 1 86 ? -0.620 -9.120 -10.818 1.00 81.25 86 GLY A O 1
ATOM 688 N N . ASP A 1 87 ? -1.153 -6.935 -10.994 1.00 80.06 87 ASP A N 1
ATOM 689 C CA . ASP A 1 87 ? -0.955 -6.819 -12.446 1.00 80.06 87 ASP A CA 1
ATOM 690 C C . ASP A 1 87 ? 0.494 -7.125 -12.853 1.00 80.06 87 ASP A C 1
ATOM 692 O O . ASP A 1 87 ? 0.739 -7.811 -13.838 1.00 80.06 87 ASP A O 1
ATOM 696 N N . VAL A 1 88 ? 1.459 -6.718 -12.026 1.00 72.00 88 VAL A N 1
ATOM 697 C CA . VAL A 1 88 ? 2.890 -6.971 -12.256 1.00 72.00 88 VAL A CA 1
ATOM 698 C C . VAL A 1 88 ? 3.309 -8.413 -11.951 1.00 72.00 88 VAL A C 1
ATOM 700 O O . VAL A 1 88 ? 4.282 -8.902 -12.521 1.00 72.00 88 VAL A O 1
ATOM 703 N N . PHE A 1 89 ? 2.647 -9.094 -11.010 1.00 66.44 89 PHE A N 1
ATOM 704 C CA . PHE A 1 89 ? 2.980 -10.485 -10.666 1.00 66.44 89 PHE A CA 1
ATOM 705 C C . PHE A 1 89 ? 2.358 -11.521 -11.610 1.00 66.44 89 PHE A C 1
ATOM 707 O O . PHE A 1 89 ? 2.608 -12.715 -11.412 1.00 66.44 89 PHE A O 1
ATOM 714 N N . ARG A 1 90 ? 1.534 -11.079 -12.564 1.00 60.28 90 ARG A N 1
ATOM 715 C CA . ARG A 1 90 ? 0.920 -11.916 -13.594 1.00 60.28 90 ARG A CA 1
ATOM 716 C C . ARG A 1 90 ? 1.926 -12.297 -14.675 1.00 60.28 90 ARG A C 1
ATOM 718 O O . ARG A 1 90 ? 1.833 -13.459 -15.126 1.00 60.28 90 ARG A O 1
#

Secondary structure (DSSP, 8-state):
--HHHHHHHHHHHHHHHHHHSS-GGGHHHHHHHHHHHHHHHHTS--SS-HHHHHHHHHHHHHHHHHHHSPSSHHHHHHHHHHHHHHHHT-

InterPro domains:
  IPR040892 RPN1, N-term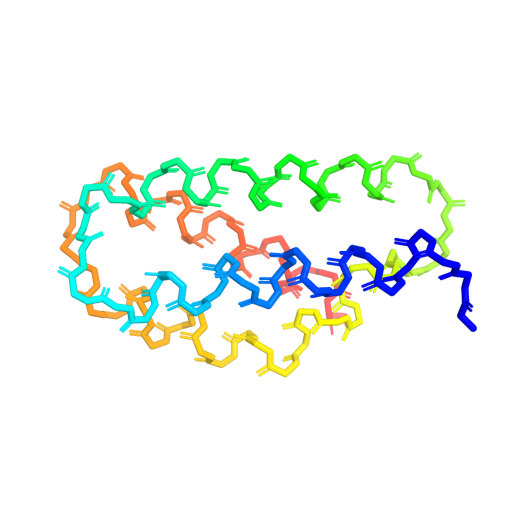inal [PF17781] (12-86)

Organism: Parelaphostrongylus tenuis (NCBI:txid148309)

pLDDT: mean 81.47, std 9.97, range [45.03, 91.19]

Radius of gyration: 12.6 Å; chains: 1; bounding box: 38×21×33 Å